Protein AF-A0A940TH17-F1 (afdb_monomer_lite)

Foldseek 3Di:
DWDKDFFWDFAFAWKAQLCVVVVVDPDDDDDDFFNGWIFGAHDDPSLVVLVPDPKTFTAGRAKFAWADDDQFWTWGQHPLRWIKIKGAQGGWAAPDDHGDIGHQPDTGTIDRSNSRSDPDRGIIIGTRDCVQWPDKAAPGTGDHGGDTGIMTTGHDDD

Secondary structure (DSSP, 8-state):
-PPEEEEE-SSSEEEEEHHHHHHH-------S---SEEEEE--THHHHHHTT-S-EEE--SSSEEEEEEETTEEEEEETTS-EEEEE-SS-EEESS-TT-EE-TTS--EEE-HHHHTSSS--EEEEETTGGGEEEEEE--EEE-TTSEEEEEEEPPP-

Sequence (158 aa):
MGYIHILRVPAAGEVVSLGVLNMGEHRLNSARRGTLGFAVRASGIWRTYYRLLPALEIFPPADGAVTAVGAGSFRLRAGDGLELEVTLPGDAEYFIQLGELARVGEPVCRIDPGAFAQDSAGVTVSFCNGARVTELHVFAGAARRGRAAAEYSVREPE

Structure (mmCIF, N/CA/C/O backbone):
data_AF-A0A940TH17-F1
#
_entry.id   AF-A0A940TH17-F1
#
loop_
_atom_site.group_PDB
_atom_site.id
_atom_site.type_symbol
_atom_site.label_atom_id
_atom_site.label_alt_id
_atom_site.label_comp_id
_atom_site.label_asym_id
_atom_site.label_entity_id
_atom_site.label_seq_id
_atom_site.pdbx_PDB_ins_code
_atom_site.Cartn_x
_atom_site.Cartn_y
_atom_site.Cartn_z
_atom_site.occupancy
_atom_site.B_iso_or_equiv
_atom_site.auth_seq_id
_atom_site.auth_comp_id
_atom_site.auth_asym_id
_atom_site.auth_atom_id
_atom_site.pdbx_PDB_model_num
ATOM 1 N N . MET A 1 1 ? 7.778 -3.524 -26.083 1.00 49.28 1 MET A N 1
ATOM 2 C CA . MET A 1 1 ? 8.053 -2.103 -25.730 1.00 49.28 1 MET A CA 1
ATOM 3 C C . MET A 1 1 ? 7.638 -2.006 -24.274 1.00 49.28 1 MET A C 1
ATOM 5 O O . MET A 1 1 ? 6.466 -2.219 -24.014 1.00 49.28 1 MET A O 1
ATOM 9 N N . GLY A 1 2 ? 8.570 -1.867 -23.326 1.00 61.50 2 GLY A N 1
ATOM 10 C CA . GLY A 1 2 ? 8.241 -2.046 -21.903 1.00 61.50 2 GLY A CA 1
ATOM 11 C C . GLY A 1 2 ? 7.163 -1.063 -21.442 1.00 61.50 2 GLY A C 1
ATOM 12 O O . GLY A 1 2 ? 7.316 0.142 -21.636 1.00 61.50 2 GLY A O 1
ATOM 13 N N . TYR A 1 3 ? 6.072 -1.569 -20.866 1.00 75.50 3 TYR A N 1
ATOM 14 C CA . TYR A 1 3 ? 5.045 -0.727 -20.259 1.00 75.50 3 TYR A CA 1
ATOM 15 C C . TYR A 1 3 ? 5.531 -0.256 -18.885 1.00 75.50 3 TYR A C 1
ATOM 17 O O . TYR A 1 3 ? 5.956 -1.066 -18.059 1.00 75.50 3 TYR A O 1
ATOM 25 N N . ILE A 1 4 ? 5.489 1.059 -18.663 1.00 87.00 4 ILE A N 1
ATOM 26 C CA . ILE A 1 4 ? 5.766 1.662 -17.356 1.00 87.00 4 ILE A CA 1
ATOM 27 C C . ILE A 1 4 ? 4.461 1.672 -16.565 1.00 87.00 4 ILE A C 1
ATOM 29 O O . ILE A 1 4 ? 3.452 2.223 -17.009 1.00 87.00 4 ILE A O 1
ATOM 33 N N . HIS A 1 5 ? 4.497 1.079 -15.379 1.00 92.94 5 HIS A N 1
ATOM 34 C CA . HIS A 1 5 ? 3.383 1.016 -14.448 1.00 92.94 5 HIS A CA 1
ATOM 35 C C . HIS A 1 5 ? 3.650 1.923 -13.248 1.00 92.94 5 HIS A C 1
ATOM 37 O O . HIS A 1 5 ? 4.788 2.074 -12.805 1.00 92.94 5 HIS A O 1
ATOM 43 N N . ILE A 1 6 ? 2.592 2.525 -12.702 1.00 95.56 6 ILE A N 1
ATOM 44 C CA . ILE A 1 6 ? 2.691 3.470 -11.586 1.00 95.56 6 ILE A CA 1
ATOM 45 C C . ILE A 1 6 ? 2.036 2.867 -10.348 1.00 95.56 6 ILE A C 1
ATOM 47 O O . ILE A 1 6 ? 0.871 2.476 -10.388 1.00 95.56 6 ILE A O 1
ATOM 51 N N . LEU A 1 7 ? 2.761 2.881 -9.231 1.00 96.62 7 LEU A N 1
ATOM 52 C CA . LEU A 1 7 ? 2.203 2.660 -7.902 1.00 96.62 7 LEU A CA 1
ATOM 53 C C . LEU A 1 7 ? 1.915 3.999 -7.232 1.00 96.62 7 LEU A C 1
ATOM 55 O O . LEU A 1 7 ? 2.705 4.945 -7.300 1.00 96.62 7 LEU A O 1
ATOM 59 N N . ARG A 1 8 ? 0.768 4.084 -6.571 1.00 97.25 8 ARG A N 1
ATOM 60 C CA . ARG A 1 8 ? 0.268 5.260 -5.876 1.00 97.25 8 ARG A CA 1
ATOM 61 C C . ARG A 1 8 ? 0.505 5.159 -4.379 1.00 97.25 8 ARG A C 1
ATOM 63 O O . ARG A 1 8 ? 0.531 4.080 -3.801 1.00 97.25 8 ARG A O 1
ATOM 70 N N . VAL A 1 9 ? 0.642 6.324 -3.761 1.00 96.19 9 VAL A N 1
ATOM 71 C CA . VAL A 1 9 ? 0.786 6.500 -2.317 1.00 96.19 9 VAL A CA 1
ATOM 72 C C . VAL A 1 9 ? -0.518 6.078 -1.607 1.00 96.19 9 VAL A C 1
ATOM 74 O O . VAL A 1 9 ? -1.528 6.769 -1.798 1.00 96.19 9 VAL A O 1
ATOM 77 N N . PRO A 1 10 ? -0.516 5.009 -0.777 1.00 95.31 10 PRO A N 1
ATOM 78 C CA . PRO A 1 10 ? -1.722 4.493 -0.107 1.00 95.31 10 PRO A CA 1
ATOM 79 C C . PRO A 1 10 ? -2.310 5.437 0.950 1.00 95.31 10 PRO A C 1
ATOM 81 O O . PRO A 1 10 ? -3.525 5.516 1.115 1.00 95.31 10 PRO A O 1
ATOM 84 N N . ALA A 1 11 ? -1.447 6.173 1.652 1.00 93.69 11 ALA A N 1
ATOM 85 C CA . ALA A 1 11 ? -1.787 7.148 2.687 1.00 93.69 11 ALA A CA 1
ATOM 86 C C . ALA A 1 11 ? -0.788 8.308 2.636 1.00 93.69 11 ALA A C 1
ATOM 88 O O . ALA A 1 11 ? 0.351 8.107 2.232 1.00 93.69 11 ALA A O 1
ATOM 89 N N . ALA A 1 12 ? -1.176 9.529 3.011 1.00 91.88 12 ALA A N 1
ATOM 90 C CA . ALA A 1 12 ? -0.238 10.653 2.955 1.00 91.88 12 ALA A CA 1
ATOM 91 C C . ALA A 1 12 ? 0.907 10.470 3.970 1.00 91.88 12 ALA A C 1
ATOM 93 O O . ALA A 1 12 ? 0.686 10.047 5.103 1.00 91.88 12 ALA A O 1
ATOM 94 N N . GLY A 1 13 ? 2.133 10.804 3.589 1.00 91.38 13 GLY A N 1
ATOM 95 C CA . GLY A 1 13 ? 3.289 10.604 4.456 1.00 91.38 13 GLY A CA 1
ATOM 96 C C . GLY A 1 13 ? 4.597 10.714 3.696 1.00 91.38 13 GLY A C 1
ATOM 97 O O . GLY A 1 13 ? 4.647 11.260 2.595 1.00 91.38 13 GLY A O 1
ATOM 98 N N . GLU A 1 14 ? 5.664 10.209 4.294 1.00 92.00 14 GLU A N 1
ATOM 99 C CA . GLU A 1 14 ? 6.978 10.145 3.665 1.00 92.00 14 GLU A CA 1
ATOM 100 C C . GLU A 1 14 ? 7.179 8.783 3.006 1.00 92.00 14 GLU A C 1
ATOM 102 O O . GLU A 1 14 ? 7.150 7.754 3.682 1.00 92.00 14 GLU A O 1
ATOM 107 N N . VAL A 1 15 ? 7.386 8.796 1.690 1.00 93.50 15 VAL A N 1
ATOM 108 C CA . VAL A 1 15 ? 7.705 7.621 0.881 1.00 93.50 15 VAL A CA 1
ATOM 109 C C . VAL A 1 15 ? 9.193 7.317 1.005 1.00 93.50 15 VAL A C 1
ATOM 111 O O . VAL A 1 15 ? 10.035 8.196 0.814 1.00 93.50 15 VAL A O 1
ATOM 114 N N . VAL A 1 16 ? 9.519 6.061 1.285 1.00 91.00 16 VAL A N 1
ATOM 115 C CA . VAL A 1 16 ? 10.893 5.560 1.393 1.00 91.00 16 VAL A CA 1
ATOM 116 C C . VAL A 1 16 ? 11.020 4.216 0.680 1.00 91.00 16 VAL A C 1
ATOM 118 O O . VAL A 1 16 ? 10.084 3.422 0.664 1.00 91.00 16 VAL A O 1
ATOM 121 N N . SER A 1 17 ? 12.176 3.934 0.083 1.00 88.31 17 SER A N 1
ATOM 122 C CA . SER A 1 17 ? 12.433 2.621 -0.525 1.00 88.31 17 SER A CA 1
ATOM 123 C C . SER A 1 17 ? 12.620 1.549 0.554 1.00 88.31 17 SER A C 1
ATOM 125 O O . SER A 1 17 ? 13.326 1.783 1.540 1.00 88.31 17 SER A O 1
ATOM 127 N N . LEU A 1 18 ? 12.055 0.351 0.351 1.00 84.69 18 LEU A N 1
ATOM 128 C CA . LEU A 1 18 ? 12.249 -0.776 1.279 1.00 84.69 18 LEU A CA 1
ATOM 129 C C . LEU A 1 18 ? 13.726 -1.184 1.387 1.00 84.69 18 LEU A C 1
ATOM 131 O O . LEU A 1 18 ? 14.176 -1.599 2.453 1.00 84.69 18 LEU A O 1
ATOM 135 N N . GLY A 1 19 ? 14.512 -1.001 0.320 1.00 71.69 19 GLY A N 1
ATOM 136 C CA . GLY A 1 19 ? 15.956 -1.247 0.350 1.00 71.69 19 GLY A CA 1
ATOM 137 C C . GLY A 1 19 ? 16.707 -0.331 1.323 1.00 71.69 19 GLY A C 1
ATOM 138 O O . GLY A 1 19 ? 17.676 -0.759 1.941 1.00 71.69 19 GLY A O 1
ATOM 139 N N . VAL A 1 20 ? 16.234 0.907 1.504 1.00 63.06 20 VAL A N 1
ATOM 140 C CA . VAL A 1 20 ? 16.832 1.880 2.433 1.00 63.06 20 VAL A CA 1
ATOM 141 C C . VAL A 1 20 ? 16.414 1.590 3.875 1.00 63.06 20 VAL A C 1
ATOM 143 O O . VAL A 1 20 ? 17.250 1.671 4.772 1.00 63.06 20 VAL A O 1
ATOM 146 N N . LEU A 1 21 ? 15.158 1.189 4.103 1.00 59.06 21 LEU A N 1
ATOM 147 C CA . LEU A 1 21 ? 14.676 0.792 5.433 1.00 59.06 21 LEU A CA 1
ATOM 148 C C . LEU A 1 21 ? 15.453 -0.406 5.998 1.00 59.06 21 LEU A C 1
ATOM 150 O O . LEU A 1 21 ? 15.919 -0.357 7.134 1.00 59.06 21 LEU A O 1
ATOM 154 N N . ASN A 1 22 ? 15.695 -1.427 5.174 1.00 55.34 22 ASN A N 1
ATOM 155 C CA . ASN A 1 22 ? 16.430 -2.629 5.580 1.00 55.34 22 ASN A CA 1
ATOM 156 C C . ASN A 1 22 ? 17.914 -2.374 5.921 1.00 55.34 22 ASN A C 1
ATOM 158 O O . ASN A 1 22 ? 18.528 -3.195 6.595 1.00 55.34 22 ASN A O 1
ATOM 162 N N . MET A 1 23 ? 18.507 -1.259 5.470 1.00 51.56 23 MET A N 1
ATOM 163 C CA . MET A 1 23 ? 19.882 -0.883 5.838 1.00 51.56 23 MET A CA 1
ATOM 164 C C . MET A 1 23 ? 19.966 -0.081 7.146 1.00 51.56 23 MET A C 1
ATOM 166 O O . MET A 1 23 ? 21.044 -0.002 7.733 1.00 51.56 23 MET A O 1
ATOM 170 N N . GLY A 1 24 ? 18.854 0.494 7.620 1.00 46.53 24 GLY A N 1
ATOM 171 C CA . GLY A 1 24 ? 18.778 1.192 8.909 1.00 46.53 24 GLY A CA 1
ATOM 172 C C . GLY A 1 24 ? 18.466 0.271 10.095 1.00 46.53 24 GLY A C 1
ATOM 173 O O . GLY A 1 24 ? 18.895 0.548 11.214 1.00 46.53 24 GLY A O 1
ATOM 174 N N . GLU A 1 25 ? 17.768 -0.843 9.859 1.00 45.31 25 GLU A N 1
ATOM 175 C CA . GLU A 1 25 ? 17.359 -1.801 10.893 1.00 45.31 25 GLU A CA 1
ATOM 176 C C . GLU A 1 25 ? 18.252 -3.048 10.901 1.00 45.31 25 GLU A C 1
ATOM 178 O O . GLU A 1 25 ? 17.933 -4.107 10.365 1.00 45.31 25 GLU A O 1
ATOM 183 N N . HIS A 1 26 ? 19.397 -2.958 11.575 1.00 40.69 26 HIS A N 1
ATOM 184 C CA . HIS A 1 26 ? 20.184 -4.140 11.912 1.00 40.69 26 HIS A CA 1
ATOM 185 C C . HIS A 1 26 ? 19.512 -4.882 13.085 1.00 40.69 26 HIS A C 1
ATOM 187 O O . HIS A 1 26 ? 19.991 -4.768 14.211 1.00 40.69 26 HIS A O 1
ATOM 193 N N . ARG A 1 27 ? 18.405 -5.619 12.858 1.00 39.75 27 ARG A N 1
ATOM 194 C CA . ARG A 1 27 ? 17.959 -6.776 13.681 1.00 39.75 27 ARG A CA 1
ATOM 195 C C . ARG A 1 27 ? 16.619 -7.392 13.237 1.00 39.75 27 ARG A C 1
ATOM 197 O O . ARG A 1 27 ? 15.644 -6.690 13.041 1.00 39.75 27 ARG A O 1
ATOM 204 N N . LEU A 1 28 ? 16.605 -8.731 13.310 1.00 30.17 28 LEU A N 1
ATOM 205 C CA . LEU A 1 28 ? 15.468 -9.655 13.482 1.00 30.17 28 LEU A CA 1
ATOM 206 C C . LEU A 1 28 ? 14.775 -10.198 12.218 1.00 30.17 28 LEU A C 1
ATOM 208 O O . LEU A 1 28 ? 13.752 -9.717 11.759 1.00 30.17 28 LEU A O 1
ATOM 212 N N . ASN A 1 29 ? 15.324 -11.329 11.757 1.00 31.03 29 ASN A N 1
ATOM 213 C CA . ASN A 1 29 ? 14.606 -12.555 11.394 1.00 31.03 29 ASN A CA 1
ATOM 214 C C . ASN A 1 29 ? 13.189 -12.404 10.814 1.00 31.03 29 ASN A C 1
ATOM 216 O O . ASN A 1 29 ? 12.195 -12.607 11.504 1.00 31.03 29 ASN A O 1
ATOM 220 N N . SER A 1 30 ? 13.104 -12.265 9.497 1.00 30.28 30 SER A N 1
ATOM 221 C CA . SER A 1 30 ? 12.221 -13.107 8.683 1.00 30.28 30 SER A CA 1
ATOM 222 C C . SER A 1 30 ? 12.665 -13.060 7.220 1.00 30.28 30 SER A C 1
ATOM 224 O O . SER A 1 30 ? 13.287 -12.115 6.748 1.00 30.28 30 SER A O 1
ATOM 226 N N . ALA A 1 31 ? 12.485 -14.188 6.547 1.00 31.09 31 ALA A N 1
ATOM 227 C CA . ALA A 1 31 ? 13.116 -14.554 5.293 1.00 31.09 31 ALA A CA 1
ATOM 228 C C . ALA A 1 31 ? 12.871 -13.574 4.131 1.00 31.09 31 ALA A C 1
ATOM 230 O O . ALA A 1 31 ? 11.752 -13.126 3.928 1.00 31.09 31 ALA A O 1
ATOM 231 N N . ARG A 1 32 ? 13.924 -13.371 3.321 1.00 39.25 32 ARG A N 1
ATOM 232 C CA . ARG A 1 32 ? 13.986 -12.970 1.894 1.00 39.25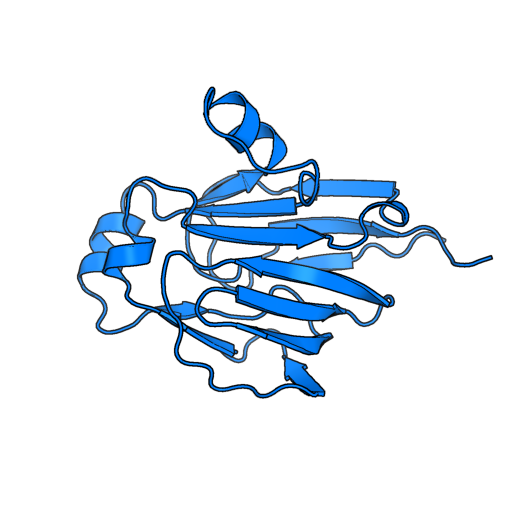 32 ARG A CA 1
ATOM 233 C C . ARG A 1 32 ? 12.666 -13.058 1.084 1.00 39.25 32 ARG A C 1
ATOM 235 O O . ARG A 1 32 ? 12.563 -13.837 0.137 1.00 39.25 32 ARG A O 1
ATOM 242 N N . ARG A 1 33 ? 11.682 -12.221 1.397 1.00 40.03 33 ARG A N 1
ATOM 243 C CA . ARG A 1 33 ? 10.505 -11.892 0.582 1.00 40.03 33 ARG A CA 1
ATOM 244 C C . ARG A 1 33 ? 10.230 -10.399 0.791 1.00 40.03 33 ARG A C 1
ATOM 246 O O . ARG A 1 33 ? 10.248 -9.946 1.926 1.00 40.03 33 ARG A O 1
ATOM 253 N N . GLY A 1 34 ? 10.047 -9.637 -0.290 1.00 51.62 34 GLY A N 1
ATOM 254 C CA . GLY A 1 34 ? 9.607 -8.235 -0.210 1.00 51.62 34 GLY A CA 1
ATOM 255 C C . GLY A 1 34 ? 10.689 -7.142 -0.146 1.00 51.62 34 GLY A C 1
ATOM 256 O O . GLY A 1 34 ? 10.435 -6.080 0.406 1.00 51.62 34 GLY A O 1
ATOM 257 N N . THR A 1 35 ? 11.887 -7.330 -0.717 1.00 64.00 35 THR A N 1
ATOM 258 C CA . THR A 1 35 ? 12.892 -6.238 -0.790 1.00 64.00 35 THR A CA 1
ATOM 259 C C . THR A 1 35 ? 12.592 -5.194 -1.870 1.00 64.00 35 THR A C 1
ATOM 261 O O . THR A 1 35 ? 13.152 -4.099 -1.837 1.00 64.00 35 THR A O 1
ATOM 264 N N . LEU A 1 36 ? 11.736 -5.533 -2.838 1.00 86.44 36 LEU A N 1
ATOM 265 C CA . LEU A 1 36 ? 11.372 -4.669 -3.952 1.00 86.44 36 LEU A CA 1
ATOM 266 C C . LEU A 1 36 ? 10.026 -4.003 -3.659 1.00 86.44 36 LEU A C 1
ATOM 268 O O . LEU A 1 36 ? 8.991 -4.670 -3.627 1.00 86.44 36 LEU A O 1
ATOM 272 N N . GLY A 1 37 ? 10.055 -2.694 -3.426 1.00 92.06 37 GLY A N 1
ATOM 273 C CA . GLY A 1 37 ? 8.875 -1.911 -3.087 1.00 92.06 37 GLY A CA 1
ATOM 274 C C . GLY A 1 37 ? 9.221 -0.630 -2.336 1.00 92.06 37 GLY A C 1
ATOM 275 O O . GLY A 1 37 ? 10.374 -0.187 -2.312 1.00 92.06 37 GLY A O 1
ATOM 276 N N . PHE A 1 38 ? 8.218 -0.046 -1.694 1.00 93.75 38 PHE A N 1
ATOM 277 C CA . PHE A 1 38 ? 8.359 1.160 -0.885 1.00 93.75 38 PHE A CA 1
ATOM 278 C C . PHE A 1 38 ? 7.559 1.044 0.415 1.00 93.75 38 PHE A C 1
ATOM 280 O O . PHE A 1 38 ? 6.713 0.168 0.574 1.00 93.75 38 PHE A O 1
ATOM 287 N N . ALA A 1 39 ? 7.822 1.945 1.348 1.00 93.25 39 ALA A N 1
ATOM 288 C CA . ALA A 1 39 ? 6.991 2.163 2.515 1.00 93.25 39 ALA A CA 1
ATOM 289 C C . ALA A 1 39 ? 6.571 3.624 2.599 1.00 93.25 39 ALA A C 1
ATOM 291 O O . ALA A 1 39 ? 7.221 4.509 2.040 1.00 93.25 39 ALA A O 1
ATOM 292 N N . VAL A 1 40 ? 5.498 3.865 3.335 1.00 92.62 40 VAL A N 1
ATOM 293 C CA . VAL A 1 40 ? 5.029 5.188 3.709 1.00 92.62 40 VAL A CA 1
ATOM 294 C C . VAL A 1 40 ? 4.972 5.267 5.221 1.00 92.62 40 VAL A C 1
ATOM 296 O O . VAL A 1 40 ? 4.304 4.459 5.863 1.00 92.62 40 VAL A O 1
ATOM 299 N N . ARG A 1 41 ? 5.655 6.255 5.793 1.00 89.62 41 ARG A N 1
ATOM 300 C CA . ARG A 1 41 ? 5.665 6.500 7.240 1.00 89.62 41 ARG A CA 1
ATOM 301 C C . ARG A 1 41 ? 5.103 7.873 7.584 1.00 89.62 41 ARG A C 1
ATOM 303 O O . ARG A 1 41 ? 5.250 8.832 6.821 1.00 89.62 41 ARG A O 1
ATOM 310 N N . ALA A 1 42 ? 4.504 7.984 8.764 1.00 86.38 42 ALA A N 1
ATOM 311 C CA . ALA A 1 42 ? 4.139 9.267 9.347 1.00 86.38 42 ALA A CA 1
ATOM 312 C C . ALA A 1 42 ? 5.373 9.934 9.980 1.00 86.38 42 ALA A C 1
ATOM 314 O O . ALA A 1 42 ? 5.717 9.683 11.139 1.00 86.38 42 ALA A O 1
ATOM 315 N N . SER A 1 43 ? 6.036 10.815 9.231 1.00 77.88 43 SER A N 1
ATOM 316 C CA . SER A 1 43 ? 7.135 11.640 9.744 1.00 77.88 43 SER A CA 1
ATOM 317 C C . SER A 1 43 ? 6.757 13.119 9.850 1.00 77.88 43 SER A C 1
ATOM 319 O O . SER A 1 43 ? 5.833 13.610 9.195 1.00 77.88 43 SER A O 1
ATOM 321 N N . GLY A 1 44 ? 7.462 13.839 10.728 1.00 78.12 44 GLY A N 1
ATOM 322 C CA . GLY A 1 44 ? 7.276 15.275 10.930 1.00 78.12 44 GLY A CA 1
ATOM 323 C C . GLY A 1 44 ? 5.824 15.658 11.239 1.00 78.12 44 GLY A C 1
ATOM 324 O O . GLY A 1 44 ? 5.184 15.071 12.112 1.00 78.12 44 GLY A O 1
ATOM 325 N N . ILE A 1 45 ? 5.298 16.638 10.496 1.00 76.50 45 ILE A N 1
ATOM 326 C CA . ILE A 1 45 ? 3.949 17.191 10.699 1.00 76.50 45 ILE A CA 1
ATOM 327 C C . ILE A 1 45 ? 2.831 16.150 10.536 1.00 76.50 45 ILE A C 1
ATOM 329 O O . ILE A 1 45 ? 1.789 16.258 11.183 1.00 76.50 45 ILE A O 1
ATOM 333 N N . TRP A 1 46 ? 3.061 15.107 9.732 1.00 77.12 46 TRP A N 1
ATOM 334 C CA . TRP A 1 46 ? 2.085 14.041 9.520 1.00 77.12 46 TRP A CA 1
ATOM 335 C C . TRP A 1 46 ? 1.809 13.261 10.803 1.00 77.12 46 TRP A C 1
ATOM 337 O O . TRP A 1 46 ? 0.670 12.884 11.051 1.00 77.12 46 TRP A O 1
ATOM 347 N N . ARG A 1 47 ? 2.811 13.086 11.671 1.00 80.38 47 ARG A N 1
ATOM 348 C CA . ARG A 1 47 ? 2.643 12.381 12.949 1.00 80.38 47 ARG A CA 1
ATOM 349 C C . ARG A 1 47 ? 1.637 13.084 13.856 1.00 80.38 47 ARG A C 1
ATOM 351 O O . ARG A 1 47 ? 0.766 12.440 14.433 1.00 80.38 47 ARG A O 1
ATOM 358 N N . THR A 1 48 ? 1.743 14.406 13.965 1.00 78.94 48 THR A N 1
ATOM 359 C CA . THR A 1 48 ? 0.808 15.211 14.759 1.00 78.94 48 THR A CA 1
ATOM 360 C C . THR A 1 48 ? -0.585 15.188 14.146 1.00 78.94 48 THR A C 1
ATOM 362 O O . THR A 1 48 ? -1.559 15.038 14.873 1.00 78.94 48 THR A O 1
ATOM 365 N N . TYR A 1 49 ? -0.679 15.277 12.817 1.00 82.00 49 TYR A N 1
ATOM 366 C CA . TYR A 1 49 ? -1.952 15.205 12.105 1.00 82.00 49 TYR A CA 1
ATOM 367 C C . TYR A 1 49 ? -2.680 13.876 12.349 1.00 82.00 49 TYR A C 1
ATOM 369 O O . TYR A 1 49 ? -3.847 13.883 12.733 1.00 82.00 49 TYR A O 1
ATOM 377 N N . TYR A 1 50 ? -1.991 12.741 12.199 1.00 85.25 50 TYR A N 1
ATOM 378 C CA . TYR A 1 50 ? -2.618 11.426 12.346 1.00 85.25 50 TYR A CA 1
ATOM 379 C C . TYR A 1 50 ? -3.090 11.143 13.770 1.00 85.25 50 TYR A C 1
ATOM 381 O O . TYR A 1 50 ? -4.153 10.562 13.936 1.00 85.25 50 TYR A O 1
ATOM 389 N N . ARG A 1 51 ? -2.405 11.647 14.803 1.00 80.56 51 ARG A N 1
ATOM 390 C CA . ARG A 1 51 ? -2.871 11.522 16.200 1.00 80.56 51 ARG A CA 1
ATOM 391 C C . ARG A 1 51 ? -4.210 12.210 16.487 1.00 80.56 51 ARG A C 1
ATOM 393 O O . ARG A 1 51 ? -4.801 11.946 17.527 1.00 80.56 51 ARG A O 1
ATOM 400 N N . LEU A 1 52 ? -4.651 13.113 15.615 1.00 84.62 52 LEU A N 1
ATOM 401 C CA . LEU A 1 52 ? -5.900 13.861 15.767 1.00 84.62 52 LEU A CA 1
ATOM 402 C C . LEU A 1 52 ? -7.038 13.294 14.910 1.00 84.62 52 LEU A C 1
ATOM 404 O O . LEU A 1 52 ? -8.168 13.767 15.019 1.00 84.62 52 LEU A O 1
ATOM 408 N N . LEU A 1 53 ? -6.755 12.318 14.043 1.00 85.62 53 LEU A N 1
ATOM 409 C CA . LEU A 1 53 ? -7.772 11.700 13.205 1.00 85.62 53 LEU A CA 1
ATOM 410 C C . LEU A 1 53 ? -8.505 10.583 13.959 1.00 85.62 53 LEU A C 1
ATOM 412 O O . LEU A 1 53 ? -7.881 9.856 14.728 1.00 85.62 53 LEU A O 1
ATOM 416 N N . PRO A 1 54 ? -9.816 10.404 13.717 1.00 84.56 54 PRO A N 1
ATOM 417 C CA . PRO A 1 54 ? -10.576 9.306 14.309 1.00 84.56 54 PRO A CA 1
ATOM 418 C C . PRO A 1 54 ? -10.267 7.950 13.656 1.00 84.56 54 PRO A C 1
ATOM 420 O O . PRO A 1 54 ? -10.402 6.918 14.301 1.00 84.56 54 PRO A O 1
ATOM 423 N N . ALA A 1 55 ? -9.878 7.945 12.378 1.00 88.81 55 ALA A N 1
ATOM 424 C CA . ALA A 1 55 ? -9.489 6.756 11.625 1.00 88.81 55 ALA A CA 1
ATOM 425 C C . ALA A 1 55 ? -8.603 7.156 10.436 1.00 88.81 55 ALA A C 1
ATOM 427 O O . ALA A 1 55 ? -8.695 8.286 9.945 1.00 88.81 55 ALA A O 1
ATOM 428 N N . LEU A 1 56 ? -7.761 6.234 9.966 1.00 92.50 56 LEU A N 1
ATOM 429 C CA . LEU A 1 56 ? -6.929 6.424 8.781 1.00 92.50 56 LEU A CA 1
ATOM 430 C C . LEU A 1 56 ? -7.354 5.441 7.697 1.00 92.50 56 LEU A C 1
ATOM 432 O O . LEU A 1 56 ? -7.155 4.238 7.828 1.00 92.50 56 LEU A O 1
ATOM 436 N N . GLU A 1 57 ? -7.914 5.965 6.615 1.00 95.44 57 GLU A N 1
ATOM 437 C CA . GLU A 1 57 ? -8.248 5.179 5.432 1.00 95.44 57 GLU A CA 1
ATOM 438 C C . GLU A 1 57 ? -7.010 4.914 4.571 1.00 95.44 57 GLU A C 1
ATOM 440 O O . GLU A 1 57 ? -6.239 5.829 4.258 1.00 95.44 57 GLU A O 1
ATOM 445 N N . ILE A 1 58 ? -6.867 3.665 4.139 1.00 96.25 58 ILE A N 1
ATOM 446 C CA . ILE A 1 58 ? -5.809 3.202 3.248 1.00 96.25 58 ILE A CA 1
ATOM 447 C C . ILE A 1 58 ? -6.401 2.912 1.877 1.00 96.25 58 ILE A C 1
ATOM 449 O O . ILE A 1 58 ? -7.477 2.330 1.749 1.00 96.25 58 ILE A O 1
ATOM 453 N N . PHE A 1 59 ? -5.673 3.324 0.846 1.00 97.00 59 PHE A N 1
ATOM 454 C CA . PHE A 1 59 ? -6.085 3.232 -0.547 1.00 97.00 59 PHE A CA 1
ATOM 455 C C . PHE A 1 59 ? -5.190 2.242 -1.288 1.00 97.00 59 PHE A C 1
ATOM 457 O O . PHE A 1 59 ? -4.022 2.077 -0.924 1.00 97.00 59 PHE A O 1
ATOM 464 N N . PRO A 1 60 ? -5.698 1.582 -2.335 1.00 96.88 60 PRO A N 1
ATOM 465 C CA . PRO A 1 60 ? -4.899 0.629 -3.073 1.00 96.88 60 PRO A CA 1
ATOM 466 C C . PRO A 1 60 ? -3.791 1.368 -3.842 1.00 96.88 60 PRO A C 1
ATOM 468 O O . PRO A 1 60 ? -4.029 2.445 -4.402 1.00 96.88 60 PRO A O 1
ATOM 471 N N . PRO A 1 61 ? -2.566 0.813 -3.893 1.00 96.88 61 PRO A N 1
ATOM 472 C CA . PRO A 1 61 ? -1.464 1.418 -4.633 1.00 96.88 61 PRO A CA 1
ATOM 473 C C . PRO A 1 61 ? -1.652 1.319 -6.153 1.00 96.88 61 PRO A C 1
ATOM 475 O O . PRO A 1 61 ? -1.024 2.070 -6.891 1.00 96.88 61 PRO A O 1
ATOM 478 N N . ALA A 1 62 ? -2.498 0.421 -6.645 1.00 96.38 62 ALA A N 1
ATOM 479 C CA . ALA A 1 62 ? -2.830 0.284 -8.057 1.00 96.38 62 ALA A CA 1
ATOM 480 C C . ALA A 1 62 ? -4.234 -0.307 -8.202 1.00 96.38 62 ALA A C 1
ATOM 482 O O . ALA A 1 62 ? -4.740 -0.924 -7.263 1.00 96.38 62 ALA A O 1
ATOM 483 N N . ASP A 1 63 ? -4.834 -0.149 -9.380 1.00 96.38 63 ASP A N 1
ATOM 484 C CA . ASP A 1 63 ? -6.058 -0.868 -9.721 1.00 96.38 63 ASP A CA 1
ATOM 485 C C . ASP A 1 63 ? -5.760 -2.369 -9.801 1.00 96.38 63 ASP A C 1
ATOM 487 O O . ASP A 1 63 ? -4.775 -2.787 -10.422 1.00 96.38 63 ASP A O 1
ATOM 491 N N . GLY A 1 64 ? -6.604 -3.193 -9.184 1.00 96.19 64 GLY A N 1
ATOM 492 C CA . GLY A 1 64 ? -6.378 -4.632 -9.169 1.00 96.19 64 GLY A CA 1
ATOM 493 C C . GLY A 1 64 ? -7.456 -5.429 -8.453 1.00 96.19 64 GLY A C 1
ATOM 494 O O . GLY A 1 64 ? -8.297 -4.883 -7.745 1.00 96.19 64 GLY A O 1
ATOM 495 N N . ALA A 1 65 ? -7.422 -6.745 -8.635 1.00 97.44 65 ALA A N 1
ATOM 496 C CA . ALA A 1 65 ? -8.298 -7.665 -7.917 1.00 97.44 65 ALA A CA 1
ATOM 497 C C . ALA A 1 65 ? -7.676 -8.046 -6.571 1.00 97.44 65 ALA A C 1
ATOM 499 O O . ALA A 1 65 ? -6.499 -8.411 -6.520 1.00 97.44 65 ALA A O 1
ATOM 500 N N . VAL A 1 66 ? -8.453 -8.000 -5.491 1.00 97.38 66 VAL A N 1
ATOM 501 C CA . VAL A 1 66 ? -8.003 -8.429 -4.163 1.00 97.38 66 VAL A CA 1
ATOM 502 C C . VAL A 1 66 ? -7.848 -9.948 -4.146 1.00 97.38 66 VAL A C 1
ATOM 504 O O . VAL A 1 66 ? -8.807 -10.677 -4.395 1.00 97.38 66 VAL A O 1
ATOM 507 N N . THR A 1 67 ? -6.643 -10.436 -3.847 1.00 96.94 67 THR A N 1
ATOM 508 C CA . THR A 1 67 ? -6.309 -11.873 -3.848 1.00 96.94 67 THR A CA 1
ATOM 509 C C . THR A 1 67 ? -6.110 -12.461 -2.456 1.00 96.94 67 THR A C 1
ATOM 511 O O . THR A 1 67 ? -6.142 -13.681 -2.305 1.00 96.94 67 THR A O 1
ATOM 514 N N . ALA A 1 68 ? -5.934 -11.625 -1.432 1.00 96.31 68 ALA A N 1
ATOM 515 C CA . ALA A 1 68 ? -5.916 -12.045 -0.034 1.00 96.31 68 ALA A CA 1
ATOM 516 C C . ALA A 1 68 ? -6.242 -10.869 0.891 1.00 96.31 68 ALA A C 1
ATOM 518 O O . ALA A 1 68 ? -5.875 -9.731 0.600 1.00 96.31 68 ALA A O 1
ATOM 519 N N . VAL A 1 69 ? -6.871 -11.164 2.027 1.00 96.06 69 VAL A N 1
ATOM 520 C CA . VAL A 1 69 ? -7.125 -10.214 3.116 1.00 96.06 69 VAL A CA 1
ATOM 521 C C . VAL A 1 69 ? -6.756 -10.898 4.431 1.00 96.06 69 VAL A C 1
ATOM 523 O O . VAL A 1 69 ? -7.164 -12.032 4.678 1.00 96.06 69 VAL A O 1
ATOM 526 N N . GLY A 1 70 ? -5.965 -10.227 5.260 1.00 92.50 70 GLY A N 1
ATOM 527 C CA . GLY A 1 70 ? -5.568 -10.658 6.597 1.00 92.50 70 GLY A CA 1
ATOM 528 C C . GLY A 1 70 ? -5.617 -9.489 7.578 1.00 92.50 70 GLY A C 1
ATOM 529 O O . GLY A 1 70 ? -5.763 -8.342 7.169 1.00 92.50 70 GLY A O 1
ATOM 530 N N . ALA A 1 71 ? -5.472 -9.766 8.877 1.00 90.06 71 ALA A N 1
ATOM 531 C CA . ALA A 1 71 ? -5.710 -8.777 9.936 1.00 90.06 71 ALA A CA 1
ATOM 532 C C . ALA A 1 71 ? -4.969 -7.441 9.719 1.00 90.06 71 ALA A C 1
ATOM 534 O O . ALA A 1 71 ? -5.602 -6.396 9.775 1.00 90.06 71 ALA A O 1
ATOM 535 N N . GLY A 1 72 ? -3.685 -7.474 9.345 1.00 92.62 72 GLY A N 1
ATOM 536 C CA . GLY A 1 72 ? -2.875 -6.280 9.049 1.00 92.62 72 GLY A CA 1
ATOM 537 C C . GLY A 1 72 ? -2.244 -6.271 7.655 1.00 92.62 72 GLY A C 1
ATOM 538 O O . GLY A 1 72 ? -1.182 -5.686 7.462 1.00 92.62 72 GLY A O 1
ATOM 539 N N . SER A 1 73 ? -2.817 -6.984 6.683 1.00 94.62 73 SER A N 1
ATOM 540 C CA . SER A 1 73 ? -2.311 -6.959 5.304 1.00 94.62 73 SER A CA 1
ATOM 541 C C . SER A 1 73 ? -3.362 -7.365 4.282 1.00 94.62 73 SER A C 1
ATOM 543 O O . SER A 1 73 ? -4.263 -8.147 4.574 1.00 94.62 73 SER A O 1
ATOM 545 N N . PHE A 1 74 ? -3.202 -6.901 3.050 1.00 96.19 74 PHE A N 1
ATOM 546 C CA . PHE A 1 74 ? -3.979 -7.384 1.916 1.00 96.19 74 PHE A CA 1
ATOM 547 C C . PHE A 1 74 ? -3.098 -7.516 0.681 1.00 96.19 74 PHE A C 1
ATOM 549 O O . PHE A 1 74 ? -2.050 -6.877 0.564 1.00 96.19 74 PHE A O 1
ATOM 556 N N . ARG A 1 75 ? -3.528 -8.362 -0.253 1.00 96.75 75 ARG A N 1
ATOM 557 C CA . ARG A 1 75 ? -2.862 -8.548 -1.540 1.00 96.75 75 ARG A CA 1
ATOM 558 C C . ARG A 1 75 ? -3.775 -8.167 -2.677 1.00 96.75 75 ARG A C 1
ATOM 560 O O . ARG A 1 75 ? -4.976 -8.434 -2.641 1.00 96.75 75 ARG A O 1
ATOM 567 N N . LEU A 1 76 ? -3.176 -7.577 -3.697 1.00 96.12 76 LEU A N 1
ATOM 568 C CA . LEU A 1 76 ? -3.846 -7.190 -4.925 1.00 96.12 76 LEU A CA 1
ATOM 569 C C . LEU A 1 76 ? -3.038 -7.646 -6.131 1.00 96.12 76 LEU A C 1
ATOM 571 O O . LEU A 1 76 ? -1.823 -7.462 -6.200 1.00 96.12 76 LEU A O 1
ATOM 575 N N . ARG A 1 77 ? -3.739 -8.225 -7.100 1.00 96.25 77 ARG A N 1
ATOM 576 C CA . ARG A 1 77 ? -3.204 -8.518 -8.421 1.00 96.25 77 ARG A CA 1
ATOM 577 C C . ARG A 1 77 ? -3.517 -7.354 -9.344 1.00 96.25 77 ARG A C 1
ATOM 579 O O . ARG A 1 77 ? -4.683 -7.134 -9.676 1.00 96.25 77 ARG A O 1
ATOM 586 N N . ALA A 1 78 ? -2.482 -6.626 -9.741 1.00 93.50 78 ALA A N 1
ATOM 587 C CA . ALA A 1 78 ? -2.597 -5.529 -10.687 1.00 93.50 78 ALA A CA 1
ATOM 588 C C . ALA A 1 78 ? -2.893 -6.049 -12.107 1.00 93.50 78 ALA A C 1
ATOM 590 O O . ALA A 1 78 ? -2.750 -7.240 -12.404 1.00 93.50 78 ALA A O 1
ATOM 591 N N . GLY A 1 79 ? -3.331 -5.152 -12.995 1.00 89.31 79 GLY A N 1
ATOM 592 C CA . GLY A 1 79 ? -3.718 -5.495 -14.373 1.00 89.31 79 GLY A CA 1
ATOM 593 C C . GLY A 1 79 ? -2.595 -6.086 -15.241 1.00 89.31 79 GLY A C 1
ATOM 594 O O . GLY A 1 79 ? -2.872 -6.728 -16.248 1.00 89.31 79 GLY A O 1
ATOM 595 N N . ASP A 1 80 ? -1.337 -5.923 -14.837 1.00 89.38 80 ASP A N 1
ATOM 596 C CA . ASP A 1 80 ? -0.139 -6.517 -15.452 1.00 89.38 80 ASP A CA 1
ATOM 597 C C . ASP A 1 80 ? 0.162 -7.956 -14.961 1.00 89.38 80 ASP A C 1
ATOM 599 O O . ASP A 1 80 ? 1.141 -8.610 -15.358 1.00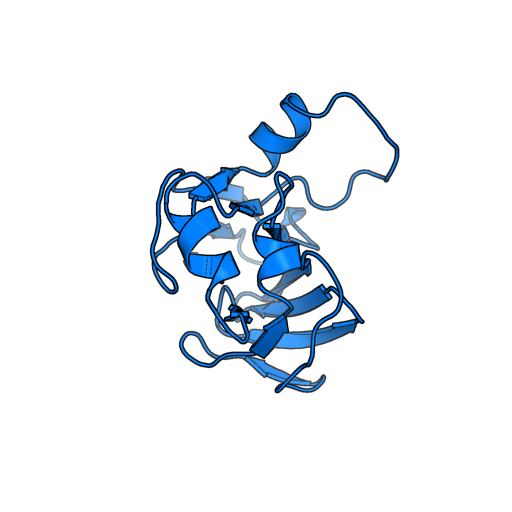 89.38 80 ASP A O 1
ATOM 603 N N . GLY A 1 81 ? -0.693 -8.462 -14.069 1.00 89.81 81 GLY A N 1
ATOM 604 C CA . GLY A 1 81 ? -0.599 -9.779 -13.462 1.00 89.81 81 GLY A CA 1
ATOM 605 C C . GLY A 1 81 ? 0.441 -9.887 -12.348 1.00 89.81 81 GLY A C 1
ATOM 606 O O . GLY A 1 81 ? 0.687 -11.006 -11.889 1.00 89.81 81 GLY A O 1
ATOM 607 N N . LEU A 1 82 ? 1.069 -8.789 -11.914 1.00 92.00 82 LEU A N 1
ATOM 608 C CA . LEU A 1 82 ? 1.903 -8.796 -10.716 1.00 92.00 82 LEU A CA 1
ATOM 609 C C . LEU A 1 82 ? 1.045 -8.723 -9.460 1.00 92.00 82 LEU A C 1
ATOM 611 O O . LEU A 1 82 ? -0.010 -8.094 -9.425 1.00 92.00 82 LEU A O 1
ATOM 615 N N . GLU A 1 83 ? 1.516 -9.394 -8.414 1.00 94.94 83 GLU A N 1
ATOM 616 C CA . GLU A 1 83 ? 0.868 -9.384 -7.111 1.00 94.94 83 GLU A CA 1
ATOM 617 C C . GLU A 1 83 ? 1.662 -8.505 -6.148 1.00 94.94 83 GLU A C 1
ATOM 619 O O . GLU A 1 83 ? 2.880 -8.661 -5.999 1.00 94.94 83 GLU A O 1
ATOM 624 N N . LEU A 1 84 ? 0.949 -7.576 -5.521 1.00 95.69 84 LEU A N 1
ATOM 625 C CA . LEU A 1 84 ? 1.450 -6.641 -4.530 1.00 95.69 84 LEU A CA 1
ATOM 626 C C . LEU A 1 84 ? 0.893 -7.034 -3.163 1.00 95.69 84 LEU A C 1
ATOM 628 O O . LEU A 1 84 ? -0.305 -7.281 -3.029 1.00 95.69 84 LEU A O 1
ATOM 632 N N . GLU A 1 85 ? 1.755 -7.057 -2.155 1.00 95.94 85 GLU A N 1
ATOM 633 C CA . GLU A 1 85 ? 1.383 -7.168 -0.749 1.00 95.94 85 GLU A CA 1
ATOM 634 C C . GLU A 1 85 ? 1.482 -5.794 -0.099 1.00 95.94 85 GLU A C 1
ATOM 636 O O . GLU A 1 85 ? 2.517 -5.123 -0.185 1.00 95.94 85 GLU A O 1
ATOM 641 N N . VAL A 1 86 ? 0.384 -5.385 0.531 1.00 95.81 86 VAL A N 1
ATOM 642 C CA . VAL A 1 86 ? 0.300 -4.172 1.333 1.00 95.81 86 VAL A CA 1
ATOM 643 C C . VAL A 1 86 ? 0.201 -4.581 2.792 1.00 95.81 86 VAL A C 1
ATOM 645 O O . VAL A 1 86 ? -0.785 -5.204 3.188 1.00 95.81 86 VAL A O 1
ATOM 648 N N . THR A 1 87 ? 1.204 -4.222 3.587 1.00 94.56 87 THR A N 1
ATOM 649 C CA . THR A 1 87 ? 1.222 -4.483 5.032 1.00 94.56 87 THR A CA 1
ATOM 650 C C . THR A 1 87 ? 0.970 -3.190 5.786 1.00 94.56 87 THR A C 1
ATOM 652 O O . THR A 1 87 ? 1.460 -2.123 5.410 1.00 94.56 87 THR A O 1
ATOM 655 N N . LEU A 1 88 ? 0.174 -3.293 6.841 1.00 93.62 88 LEU A N 1
ATOM 656 C CA . LEU A 1 88 ? -0.346 -2.184 7.620 1.00 93.62 88 LEU A CA 1
ATOM 657 C C . LEU A 1 88 ? 0.257 -2.212 9.032 1.00 93.62 88 LEU A C 1
ATOM 659 O O . LEU A 1 88 ? 0.566 -3.290 9.549 1.00 93.62 88 LEU A O 1
ATOM 663 N N . PRO A 1 89 ? 0.411 -1.051 9.688 1.00 89.19 89 PRO A N 1
ATOM 664 C CA . PRO A 1 89 ? 0.855 -0.999 11.066 1.00 89.19 89 PRO A CA 1
ATOM 665 C C . PRO A 1 89 ? -0.353 -1.283 11.963 1.00 89.19 89 PRO A C 1
ATOM 667 O O . PRO A 1 89 ? -1.070 -0.368 12.358 1.00 89.19 89 PRO A O 1
ATOM 670 N N . GLY A 1 90 ? -0.593 -2.562 12.247 1.00 87.69 90 GLY A N 1
ATOM 671 C CA . GLY A 1 90 ? -1.698 -3.030 13.087 1.00 87.69 90 GLY A CA 1
ATOM 672 C C . GLY A 1 90 ? -2.883 -3.601 12.307 1.00 87.69 90 GLY A C 1
ATOM 673 O O . GLY A 1 90 ? -2.813 -3.800 11.093 1.00 87.69 90 GLY A O 1
ATOM 674 N N . ASP A 1 91 ? -3.958 -3.889 13.040 1.00 90.50 91 ASP A N 1
ATOM 675 C CA . ASP A 1 91 ? -5.169 -4.490 12.486 1.00 90.50 91 ASP A CA 1
ATOM 676 C C . ASP A 1 91 ? -5.998 -3.475 11.690 1.00 90.50 91 ASP A C 1
ATOM 678 O O . ASP A 1 91 ? -6.051 -2.282 12.008 1.00 90.50 91 ASP A O 1
ATOM 682 N N . ALA A 1 92 ? -6.666 -3.973 10.655 1.00 93.69 92 ALA A N 1
ATOM 683 C CA . ALA A 1 92 ? -7.449 -3.189 9.723 1.00 93.69 92 ALA A CA 1
ATOM 684 C C . ALA A 1 92 ? -8.890 -3.682 9.630 1.00 93.69 92 ALA A C 1
ATOM 686 O O . ALA A 1 92 ? -9.179 -4.880 9.628 1.00 93.69 92 ALA A O 1
ATOM 687 N N . GLU A 1 93 ? -9.799 -2.728 9.482 1.00 96.38 93 GLU A N 1
ATOM 688 C CA . GLU A 1 93 ? -11.180 -2.991 9.111 1.00 96.38 93 GLU A CA 1
ATOM 689 C C . GLU A 1 93 ? -11.330 -2.797 7.606 1.00 96.38 93 GLU A C 1
ATOM 691 O O . GLU A 1 93 ? -11.150 -1.693 7.086 1.00 96.38 93 GLU A O 1
ATOM 696 N N . TYR A 1 94 ? -11.625 -3.887 6.903 1.00 96.31 94 TYR A N 1
ATOM 697 C CA . TYR A 1 94 ? -11.708 -3.910 5.448 1.00 96.31 94 TYR A CA 1
ATOM 698 C C . TYR A 1 94 ? -13.101 -3.537 4.956 1.00 96.31 94 TYR A C 1
ATOM 700 O O . TYR A 1 94 ? -14.105 -4.066 5.427 1.00 96.31 94 TYR A O 1
ATOM 708 N N . PHE A 1 95 ? -13.136 -2.662 3.955 1.00 96.19 95 PHE A N 1
ATOM 709 C CA . PHE A 1 95 ? -14.345 -2.333 3.198 1.00 96.19 95 PHE A CA 1
ATOM 710 C C . PHE A 1 95 ? -14.491 -3.199 1.947 1.00 96.19 95 PHE A C 1
ATOM 712 O O . PHE A 1 95 ? -15.567 -3.247 1.362 1.00 96.19 95 PHE A O 1
ATOM 719 N N . ILE A 1 96 ? -13.402 -3.862 1.552 1.00 92.81 96 ILE A N 1
ATOM 720 C CA . ILE A 1 96 ? -13.309 -4.710 0.371 1.00 92.81 96 ILE A CA 1
ATOM 721 C C . ILE A 1 96 ? -13.134 -6.180 0.763 1.00 92.81 96 ILE A C 1
ATOM 723 O O . ILE A 1 96 ? -12.506 -6.502 1.775 1.00 92.81 96 ILE A O 1
ATOM 727 N N . GLN A 1 97 ? -13.665 -7.077 -0.059 1.00 92.06 97 GLN A N 1
ATOM 728 C CA . GLN A 1 97 ? -13.604 -8.521 0.127 1.00 92.06 97 GLN A CA 1
ATOM 729 C C . GLN A 1 97 ? -12.685 -9.203 -0.891 1.00 92.06 97 GLN A C 1
ATOM 731 O O . GLN A 1 97 ? -12.313 -8.655 -1.930 1.00 92.06 97 GLN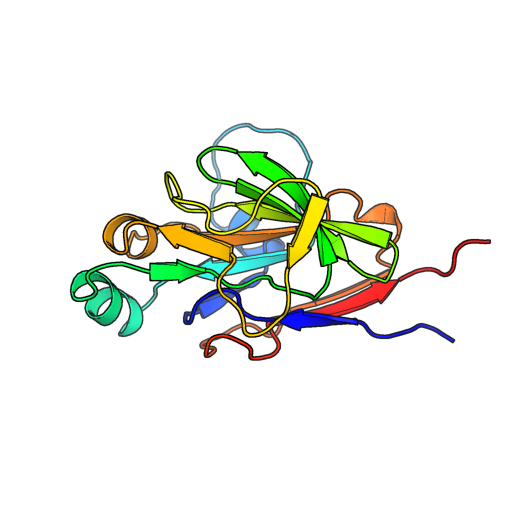 A O 1
ATOM 736 N N . LEU A 1 98 ? -12.310 -10.445 -0.582 1.00 94.62 98 LEU A N 1
ATOM 737 C CA . LEU A 1 98 ? -11.568 -11.304 -1.500 1.00 94.62 98 LEU A CA 1
ATOM 738 C C . LEU A 1 98 ? -12.313 -11.436 -2.839 1.00 94.62 98 LEU A C 1
ATOM 740 O O . LEU A 1 98 ? -13.487 -11.794 -2.865 1.00 94.62 98 LEU A O 1
ATOM 744 N N . GLY A 1 99 ? -11.606 -11.204 -3.946 1.00 93.75 99 GLY A N 1
ATOM 745 C CA . GLY A 1 99 ? -12.150 -11.277 -5.302 1.00 93.75 99 GLY A CA 1
ATOM 746 C C . GLY A 1 99 ? -12.759 -9.972 -5.821 1.00 93.75 99 GLY A C 1
ATOM 747 O O . GLY A 1 99 ? -13.008 -9.873 -7.022 1.00 93.75 99 GLY A O 1
ATOM 748 N N . GLU A 1 100 ? -12.958 -8.960 -4.972 1.00 96.56 100 GLU A N 1
ATOM 749 C CA . GLU A 1 100 ? -13.431 -7.645 -5.410 1.00 96.56 100 GLU A CA 1
ATOM 750 C C . GLU A 1 100 ? -12.319 -6.817 -6.072 1.00 96.56 100 GLU A C 1
ATOM 752 O O . GLU A 1 100 ? -11.121 -7.076 -5.914 1.00 96.56 100 GLU A O 1
ATOM 757 N N . LEU A 1 101 ? -12.724 -5.804 -6.842 1.00 96.50 101 LEU A N 1
ATOM 758 C CA . LEU A 1 101 ? -11.812 -4.891 -7.527 1.00 96.50 101 LEU A CA 1
ATOM 759 C C . LEU A 1 101 ? -11.505 -3.683 -6.643 1.00 96.50 101 LEU A C 1
ATOM 761 O O . LEU A 1 101 ? -12.381 -2.865 -6.380 1.00 96.50 101 LEU A O 1
ATOM 765 N N . ALA A 1 102 ? -10.243 -3.543 -6.248 1.00 96.50 102 ALA A N 1
ATOM 766 C CA . ALA A 1 102 ? -9.729 -2.345 -5.609 1.00 96.50 102 ALA A CA 1
ATOM 767 C C . ALA A 1 102 ? -9.398 -1.302 -6.683 1.00 96.50 102 ALA A C 1
ATOM 769 O O . ALA A 1 102 ? -8.635 -1.587 -7.611 1.00 96.50 102 ALA A O 1
ATOM 770 N N . ARG A 1 103 ? -9.958 -0.095 -6.553 1.00 95.88 103 ARG A N 1
ATOM 771 C CA . ARG A 1 103 ? -9.733 1.009 -7.491 1.00 95.88 103 ARG A CA 1
ATOM 772 C C . ARG A 1 103 ? -8.968 2.149 -6.847 1.00 95.88 103 ARG A C 1
ATOM 774 O O . ARG A 1 103 ? -9.257 2.561 -5.723 1.00 95.88 103 ARG A O 1
ATOM 781 N N . VAL A 1 104 ? -8.009 2.703 -7.578 1.00 93.81 104 VAL A N 1
ATOM 782 C CA . VAL A 1 104 ? -7.300 3.909 -7.160 1.00 93.81 104 VAL A CA 1
ATOM 783 C C . VAL A 1 104 ? -8.318 5.029 -6.956 1.00 93.81 104 VAL A C 1
ATOM 785 O O . VAL A 1 104 ? -9.043 5.411 -7.870 1.00 93.81 104 VAL A O 1
ATOM 788 N N . GLY A 1 105 ? -8.335 5.584 -5.744 1.00 92.19 105 GLY A N 1
ATOM 789 C CA 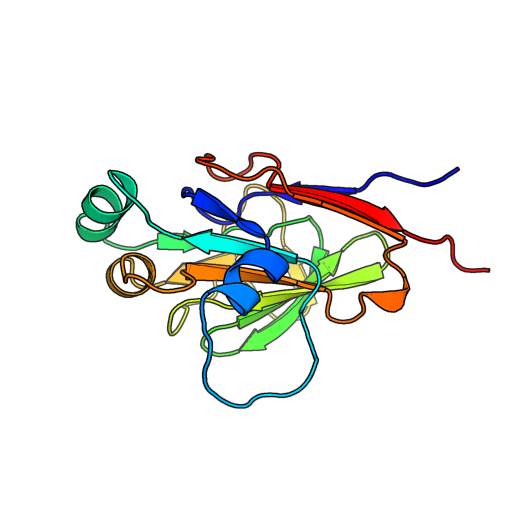. GLY A 1 105 ? -9.266 6.643 -5.348 1.00 92.19 105 GLY A CA 1
ATOM 790 C C . GLY A 1 105 ? -10.394 6.181 -4.426 1.00 92.19 105 GLY A C 1
ATOM 791 O O . GLY A 1 105 ? -11.033 7.040 -3.823 1.00 92.19 105 GLY A O 1
ATOM 792 N N . GLU A 1 106 ? -10.574 4.87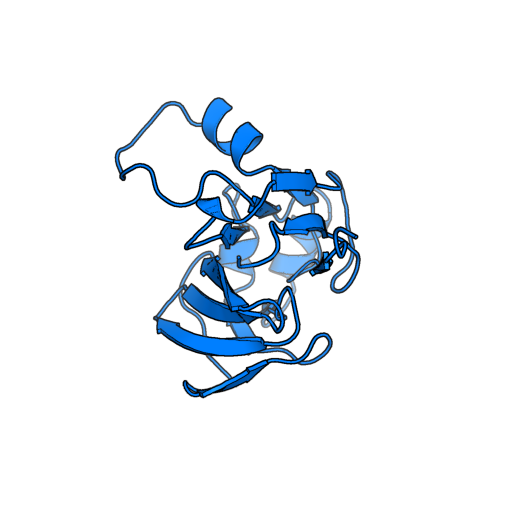3 -4.238 1.00 95.88 106 GLU A N 1
ATOM 793 C CA . GLU A 1 106 ? -11.510 4.286 -3.272 1.00 95.88 106 GLU A CA 1
ATOM 794 C C . GLU A 1 106 ? -10.729 3.647 -2.104 1.00 95.88 106 GLU A C 1
ATOM 796 O O . GLU A 1 106 ? -9.698 3.008 -2.336 1.00 95.88 106 GLU A O 1
ATOM 801 N N . PRO A 1 107 ? -11.144 3.841 -0.838 1.00 95.69 107 PRO A N 1
ATOM 802 C CA . PRO A 1 107 ? -10.468 3.229 0.299 1.00 95.69 107 PRO A CA 1
ATOM 803 C C . PRO A 1 107 ? -10.751 1.722 0.353 1.00 95.69 107 PRO A C 1
ATOM 805 O O . PRO A 1 107 ? -11.876 1.281 0.137 1.00 95.69 107 PRO A O 1
ATOM 808 N N . VAL A 1 108 ? -9.736 0.928 0.692 1.00 96.62 108 VAL A N 1
ATOM 809 C CA . VAL A 1 108 ? -9.852 -0.537 0.840 1.00 96.62 108 VAL A CA 1
ATOM 810 C C . VAL A 1 108 ? -10.034 -0.967 2.290 1.00 96.62 108 VAL A C 1
ATOM 812 O O . VAL A 1 108 ? -10.679 -1.976 2.570 1.00 96.62 108 VAL A O 1
ATOM 815 N N . CYS A 1 109 ? -9.470 -0.209 3.224 1.00 96.25 109 CYS A N 1
ATOM 816 C CA . CYS A 1 109 ? -9.605 -0.460 4.650 1.00 96.25 109 CYS A CA 1
ATOM 817 C C . CYS A 1 109 ? -9.357 0.812 5.457 1.00 96.25 109 CYS A C 1
ATOM 819 O O . CYS A 1 109 ? -8.885 1.825 4.929 1.00 96.25 109 CYS A O 1
ATOM 821 N N . ARG A 1 110 ? -9.644 0.737 6.755 1.00 95.88 110 ARG A N 1
ATOM 822 C CA . ARG A 1 110 ? -9.217 1.721 7.748 1.00 95.88 110 ARG A CA 1
ATOM 823 C C . ARG A 1 110 ? -8.389 1.074 8.849 1.00 95.88 110 ARG A C 1
ATOM 825 O O . ARG A 1 110 ? -8.632 -0.074 9.213 1.00 95.88 110 ARG A O 1
ATOM 832 N N . ILE A 1 111 ? -7.453 1.840 9.393 1.00 93.94 111 ILE A N 1
ATOM 833 C CA . ILE A 1 111 ? -6.598 1.456 10.520 1.00 93.94 111 ILE A CA 1
ATOM 834 C C . ILE A 1 111 ? -6.628 2.516 11.619 1.00 93.94 111 ILE A C 1
ATOM 836 O O . ILE A 1 111 ? -7.048 3.660 11.393 1.00 93.94 111 ILE A O 1
ATOM 840 N N . ASP A 1 112 ? -6.132 2.138 12.797 1.00 91.19 112 ASP A N 1
ATOM 841 C CA . ASP A 1 112 ? -5.876 3.070 13.890 1.00 91.19 112 ASP A CA 1
ATOM 842 C C . ASP A 1 112 ? -4.775 4.085 13.497 1.00 91.19 112 ASP A C 1
ATOM 844 O O . ASP A 1 112 ? -3.647 3.698 13.164 1.00 91.19 112 ASP A O 1
ATOM 848 N N . PRO A 1 113 ? -5.055 5.400 13.538 1.00 90.06 113 PRO A N 1
ATOM 849 C CA . PRO A 1 113 ? -4.064 6.419 13.197 1.00 90.06 113 PRO A CA 1
ATOM 850 C C . PRO A 1 113 ? -2.880 6.468 14.162 1.00 90.06 113 PRO A C 1
ATOM 852 O O . PRO A 1 113 ? -1.781 6.863 13.767 1.00 90.06 113 PRO A O 1
ATOM 855 N N . GLY A 1 114 ? -3.089 6.086 15.425 1.00 88.00 114 GLY A N 1
ATOM 856 C CA . GLY A 1 114 ? -2.046 6.006 16.439 1.00 88.00 114 GLY A CA 1
ATOM 857 C C . GLY A 1 114 ? -1.000 4.953 16.091 1.00 88.00 114 GLY A C 1
ATOM 858 O O . GLY A 1 114 ? 0.189 5.226 16.250 1.00 88.00 114 GLY A O 1
ATOM 859 N N . ALA A 1 115 ? -1.424 3.810 15.549 1.00 87.12 115 ALA A N 1
ATOM 860 C CA . ALA A 1 115 ? -0.545 2.760 15.047 1.00 87.12 115 ALA A CA 1
ATOM 861 C C . ALA A 1 115 ? 0.286 3.227 13.836 1.00 87.12 115 ALA A C 1
ATOM 863 O O . ALA A 1 115 ? 1.497 3.018 13.806 1.00 87.12 115 ALA A O 1
ATOM 864 N N . PHE A 1 116 ? -0.312 3.970 12.897 1.00 87.12 116 PHE A N 1
ATOM 865 C CA . PHE A 1 116 ? 0.424 4.576 11.773 1.00 87.12 116 PHE A CA 1
ATOM 866 C C . PHE A 1 116 ? 1.368 5.716 12.195 1.00 87.12 116 PHE A C 1
ATOM 868 O O . PHE A 1 116 ? 2.396 5.946 11.559 1.00 87.12 116 PHE A O 1
ATOM 875 N N . ALA A 1 117 ? 1.036 6.439 13.268 1.00 85.19 117 ALA A N 1
ATOM 876 C CA . ALA A 1 117 ? 1.833 7.546 13.797 1.00 85.19 117 ALA A CA 1
ATOM 877 C C . ALA A 1 117 ? 3.065 7.101 14.615 1.00 85.19 117 ALA A C 1
ATOM 879 O O . ALA A 1 117 ? 3.792 7.961 15.132 1.00 85.19 117 ALA A O 1
ATOM 880 N N . GLN A 1 118 ? 3.300 5.794 14.769 1.00 80.69 118 GLN A N 1
ATOM 881 C CA . GLN A 1 118 ? 4.488 5.265 15.442 1.00 80.69 118 GLN A CA 1
ATOM 882 C C . GLN A 1 118 ? 5.747 5.446 14.578 1.00 80.69 118 GLN A C 1
ATOM 884 O O . GLN A 1 118 ? 5.677 5.634 13.366 1.00 80.69 118 GLN A O 1
ATOM 889 N N . ASP A 1 119 ? 6.921 5.445 15.216 1.00 62.62 119 ASP A N 1
ATOM 890 C CA . ASP A 1 119 ? 8.223 5.649 14.561 1.00 62.62 119 ASP A CA 1
ATOM 891 C C . ASP A 1 119 ? 8.745 4.361 13.900 1.00 62.62 119 ASP A C 1
ATOM 893 O O . ASP A 1 119 ? 9.877 3.944 14.122 1.00 62.62 119 ASP A O 1
ATOM 897 N N . SER A 1 120 ? 7.882 3.695 13.133 1.00 68.19 120 SER A N 1
ATOM 898 C CA . SER A 1 120 ? 8.158 2.446 12.419 1.00 68.19 120 SER A CA 1
ATOM 899 C C . SER A 1 120 ? 7.739 2.552 10.947 1.00 68.19 120 SER A C 1
ATOM 901 O O . SER A 1 120 ? 7.203 3.573 10.497 1.00 68.19 120 SER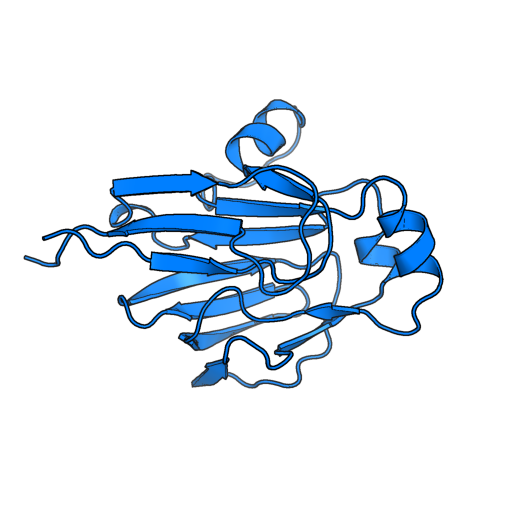 A O 1
ATOM 903 N N . ALA A 1 121 ? 8.029 1.511 10.158 1.00 64.06 121 ALA A N 1
ATOM 904 C CA . ALA A 1 121 ? 7.491 1.385 8.808 1.00 64.06 121 ALA A CA 1
ATOM 905 C C . ALA A 1 121 ? 5.956 1.367 8.894 1.00 64.06 121 ALA A C 1
ATOM 907 O O . ALA A 1 121 ? 5.386 0.401 9.386 1.00 64.06 121 ALA A O 1
ATOM 908 N N . GLY A 1 122 ? 5.309 2.461 8.472 1.00 85.12 122 GLY A N 1
ATOM 909 C CA . GLY A 1 122 ? 3.857 2.617 8.537 1.00 85.12 122 GLY A CA 1
ATOM 910 C C . GLY A 1 122 ? 3.162 1.618 7.615 1.00 85.12 122 GLY A C 1
ATOM 911 O O . GLY A 1 122 ? 2.875 0.497 8.007 1.00 85.12 122 GLY A O 1
ATOM 912 N N . VAL A 1 123 ? 2.906 2.008 6.369 1.00 92.81 123 VAL A N 1
ATOM 913 C CA . VAL A 1 123 ? 2.339 1.115 5.346 1.00 92.81 123 VAL A CA 1
ATOM 914 C C . VAL A 1 123 ? 3.438 0.696 4.387 1.00 92.81 123 VAL A C 1
ATOM 916 O O . VAL A 1 123 ? 4.088 1.559 3.802 1.00 92.81 123 VAL A O 1
ATOM 919 N N . THR A 1 124 ? 3.641 -0.600 4.181 1.00 93.94 124 THR A N 1
ATOM 920 C CA . THR A 1 124 ? 4.579 -1.105 3.169 1.00 93.94 124 THR A CA 1
ATOM 921 C C . THR A 1 124 ? 3.826 -1.618 1.951 1.00 93.94 124 THR A C 1
ATOM 923 O O . THR A 1 124 ? 2.721 -2.136 2.063 1.00 93.94 124 THR A O 1
ATOM 926 N N . VAL A 1 125 ? 4.420 -1.448 0.773 1.00 95.50 125 VAL A N 1
ATOM 927 C CA . VAL A 1 125 ? 3.933 -1.979 -0.501 1.00 95.50 125 VAL A CA 1
ATOM 928 C C . VAL A 1 125 ? 5.092 -2.715 -1.146 1.00 95.50 125 VAL A C 1
ATOM 930 O O . VAL A 1 125 ? 6.110 -2.101 -1.470 1.00 95.50 125 VAL A O 1
ATOM 933 N N . SER A 1 126 ? 4.954 -4.024 -1.330 1.00 94.12 126 SER A N 1
ATOM 934 C CA . SER A 1 126 ? 6.017 -4.871 -1.872 1.00 94.12 126 SER A CA 1
ATOM 935 C C . SER A 1 126 ? 5.499 -5.825 -2.940 1.00 94.12 126 SER A C 1
ATOM 937 O O . SER A 1 126 ? 4.335 -6.218 -2.929 1.00 94.12 126 SER A O 1
ATOM 939 N N . PHE A 1 127 ? 6.358 -6.204 -3.883 1.00 92.81 127 PHE A N 1
ATOM 940 C CA . PHE A 1 127 ? 6.013 -7.217 -4.879 1.00 92.81 127 PHE A CA 1
ATOM 941 C C . PHE A 1 127 ? 6.151 -8.625 -4.287 1.00 92.81 127 PHE A C 1
ATOM 943 O O . PHE A 1 127 ? 7.249 -9.031 -3.898 1.00 92.81 127 PHE A O 1
ATOM 950 N N . CYS A 1 128 ? 5.072 -9.414 -4.315 1.00 89.62 128 CYS A N 1
ATOM 951 C CA . CYS A 1 128 ? 5.104 -10.838 -3.958 1.00 89.62 128 CYS A CA 1
ATOM 952 C C . CYS A 1 128 ? 5.962 -11.646 -4.942 1.00 89.62 128 CYS A C 1
ATOM 954 O O . CYS A 1 128 ? 6.652 -12.589 -4.555 1.00 89.62 128 CYS A O 1
ATOM 956 N N . ASN A 1 129 ? 5.917 -11.273 -6.227 1.00 78.50 129 ASN A N 1
ATOM 957 C CA . ASN A 1 129 ? 6.676 -11.896 -7.309 1.00 78.50 129 ASN A CA 1
ATOM 958 C C . ASN A 1 129 ? 7.480 -10.840 -8.085 1.00 78.50 129 ASN A C 1
ATOM 960 O O . ASN A 1 129 ? 7.161 -10.492 -9.222 1.00 78.50 129 ASN A O 1
ATOM 964 N N . GLY A 1 130 ? 8.533 -10.320 -7.452 1.00 76.50 130 GLY A N 1
ATOM 965 C CA . GLY A 1 130 ? 9.400 -9.295 -8.042 1.00 76.50 130 GLY A CA 1
ATOM 966 C C . GLY A 1 130 ? 10.274 -9.773 -9.209 1.00 76.50 130 GLY A C 1
ATOM 967 O O . GLY A 1 130 ? 10.890 -8.944 -9.862 1.00 76.50 130 GLY A O 1
ATOM 968 N N . ALA A 1 131 ? 10.330 -11.076 -9.515 1.00 82.75 131 ALA A N 1
ATOM 969 C CA . ALA A 1 131 ? 11.217 -11.617 -10.556 1.00 82.75 131 ALA A CA 1
ATOM 970 C C . ALA A 1 131 ? 10.886 -11.117 -11.975 1.00 82.75 131 ALA A C 1
ATOM 972 O O . ALA A 1 131 ? 11.744 -11.120 -12.855 1.00 82.75 131 ALA A O 1
ATOM 973 N N . ARG A 1 132 ? 9.637 -10.694 -12.197 1.00 84.38 132 ARG A N 1
ATOM 974 C CA . ARG A 1 132 ? 9.175 -10.102 -13.459 1.00 84.38 132 ARG A CA 1
ATOM 975 C C . ARG A 1 132 ? 9.418 -8.592 -13.542 1.00 84.38 132 ARG A C 1
ATOM 977 O O . ARG A 1 132 ? 9.302 -8.040 -14.632 1.00 84.38 132 ARG A O 1
ATOM 984 N N . VAL A 1 133 ? 9.742 -7.933 -12.428 1.00 86.94 133 VAL A N 1
ATOM 985 C CA . VAL A 1 133 ? 10.042 -6.497 -12.397 1.00 86.94 133 VAL A CA 1
ATOM 986 C C . VAL A 1 133 ? 11.492 -6.296 -12.816 1.00 86.94 133 VAL A C 1
ATOM 988 O O . VAL A 1 133 ? 12.406 -6.836 -12.196 1.00 86.94 133 VAL A O 1
ATOM 991 N N . THR A 1 134 ? 11.712 -5.530 -13.880 1.00 85.38 134 THR A N 1
ATOM 992 C CA . THR A 1 134 ? 13.059 -5.273 -14.412 1.00 85.38 134 THR A CA 1
ATOM 993 C C . THR A 1 134 ? 13.680 -4.015 -13.825 1.00 85.38 134 THR A C 1
ATOM 995 O O . THR A 1 134 ? 14.895 -3.940 -13.679 1.00 85.38 134 THR A O 1
ATOM 998 N N . GLU A 1 135 ? 12.849 -3.035 -13.482 1.00 88.31 135 GLU A N 1
ATOM 999 C CA . GLU A 1 135 ? 13.265 -1.761 -12.907 1.00 88.31 135 GLU A CA 1
ATOM 1000 C C . GLU A 1 135 ? 12.183 -1.261 -11.950 1.00 88.31 135 GLU A C 1
ATOM 1002 O O . GLU A 1 135 ? 10.995 -1.407 -12.236 1.00 88.31 135 GLU A O 1
ATOM 1007 N N . LEU A 1 136 ? 12.599 -0.682 -10.821 1.00 90.31 136 LEU A N 1
ATOM 1008 C CA . LEU A 1 136 ? 11.731 0.001 -9.865 1.00 90.31 136 LEU A CA 1
ATOM 1009 C C . LEU A 1 136 ? 12.386 1.328 -9.479 1.00 90.31 136 LEU A C 1
ATOM 1011 O O . LEU A 1 136 ? 13.463 1.341 -8.879 1.00 90.31 136 LEU A O 1
ATOM 1015 N N . HIS A 1 137 ? 11.701 2.429 -9.754 1.00 92.31 137 HIS A N 1
ATOM 1016 C CA . HIS A 1 137 ? 12.086 3.763 -9.327 1.00 92.31 137 HIS A CA 1
ATOM 1017 C C . HIS A 1 137 ? 11.121 4.263 -8.248 1.00 92.31 137 HIS A C 1
ATOM 1019 O O . HIS A 1 137 ? 9.925 4.387 -8.494 1.00 92.31 137 HIS A O 1
ATOM 1025 N N . VAL A 1 138 ? 11.624 4.548 -7.043 1.00 94.19 138 VAL A N 1
ATOM 1026 C CA . VAL A 1 138 ? 10.812 5.045 -5.918 1.00 94.19 138 VAL A CA 1
ATOM 1027 C C . VAL A 1 138 ? 10.985 6.555 -5.782 1.00 94.19 138 VAL A C 1
ATOM 1029 O O . VAL A 1 138 ? 12.099 7.041 -5.588 1.00 94.19 138 VAL A O 1
ATOM 1032 N N . PHE A 1 139 ? 9.875 7.290 -5.803 1.00 93.88 139 PHE A N 1
ATOM 1033 C CA . PHE A 1 139 ? 9.844 8.736 -5.595 1.00 93.88 139 PHE A CA 1
ATOM 1034 C C . PHE A 1 139 ? 9.849 9.051 -4.096 1.00 93.88 139 PHE A C 1
ATOM 1036 O O . PHE A 1 139 ? 8.802 9.240 -3.477 1.00 93.88 139 PHE A O 1
ATOM 1043 N N . ALA A 1 140 ? 11.040 9.052 -3.496 1.00 91.62 140 ALA A N 1
ATOM 1044 C CA . ALA A 1 140 ? 11.198 9.280 -2.064 1.00 91.62 140 ALA A CA 1
ATOM 1045 C C . ALA A 1 140 ? 10.826 10.713 -1.638 1.00 91.62 140 ALA A C 1
ATOM 1047 O O . ALA A 1 140 ? 11.027 11.677 -2.379 1.00 91.62 140 ALA A O 1
ATOM 1048 N N . GLY A 1 141 ? 10.338 10.851 -0.403 1.00 91.06 141 GLY A N 1
ATOM 1049 C CA . GLY A 1 141 ? 9.993 12.133 0.213 1.00 91.06 141 GLY A CA 1
ATOM 1050 C C . GLY A 1 141 ? 8.513 12.278 0.566 1.00 91.06 141 GLY A C 1
ATOM 1051 O O . GLY A 1 141 ? 7.728 11.333 0.495 1.00 91.06 141 GLY A O 1
ATOM 1052 N N . ALA A 1 142 ? 8.126 13.477 1.004 1.00 91.44 142 ALA A N 1
ATOM 1053 C CA . ALA A 1 142 ? 6.761 13.759 1.436 1.00 91.44 142 ALA A CA 1
ATOM 1054 C C . ALA A 1 142 ? 5.783 13.764 0.251 1.00 91.44 142 ALA A C 1
ATOM 1056 O O . ALA A 1 142 ? 5.918 14.558 -0.680 1.00 91.44 142 ALA A O 1
ATOM 1057 N N . ALA A 1 143 ? 4.752 12.925 0.322 1.00 92.38 143 ALA A N 1
ATOM 1058 C CA . ALA A 1 143 ? 3.755 12.781 -0.723 1.00 92.38 143 ALA A CA 1
ATOM 1059 C C . ALA A 1 143 ? 2.329 12.731 -0.160 1.00 92.38 143 ALA A C 1
ATOM 1061 O O . ALA A 1 143 ? 2.055 12.218 0.928 1.00 92.38 143 ALA A O 1
ATOM 1062 N N . ARG A 1 144 ? 1.389 13.273 -0.940 1.00 91.25 144 ARG A N 1
ATOM 1063 C CA . ARG A 1 144 ? -0.046 13.138 -0.667 1.00 91.25 144 ARG A CA 1
ATOM 1064 C C . ARG A 1 144 ? -0.544 11.788 -1.177 1.00 91.25 144 ARG A C 1
ATOM 1066 O O . ARG A 1 144 ? -0.040 11.284 -2.180 1.00 91.25 144 ARG A O 1
ATOM 1073 N N . ARG A 1 145 ? -1.594 11.269 -0.540 1.00 91.19 145 ARG A N 1
ATOM 1074 C CA . ARG A 1 145 ? -2.366 10.116 -1.023 1.00 91.19 145 ARG A CA 1
ATOM 1075 C C . ARG A 1 145 ? -2.672 10.236 -2.521 1.00 91.19 145 ARG A C 1
ATOM 1077 O O . ARG A 1 145 ? -3.021 11.318 -2.996 1.00 91.19 145 ARG A O 1
ATOM 1084 N N . GLY A 1 146 ? -2.558 9.127 -3.250 1.00 92.00 146 GLY A N 1
ATOM 1085 C CA . GLY A 1 146 ? -2.896 9.050 -4.674 1.00 92.00 146 GLY A CA 1
ATOM 1086 C C . GLY A 1 146 ? -1.870 9.689 -5.618 1.00 92.00 146 GLY A C 1
ATOM 1087 O O . GLY A 1 146 ? -2.045 9.629 -6.833 1.00 92.00 146 GLY A O 1
ATOM 1088 N N . ARG A 1 147 ? -0.781 10.284 -5.109 1.00 95.94 147 ARG A N 1
ATOM 1089 C CA . ARG A 1 147 ? 0.378 10.657 -5.941 1.00 95.94 147 ARG A CA 1
ATOM 1090 C C . ARG A 1 147 ? 1.179 9.419 -6.332 1.00 95.94 147 ARG A C 1
ATOM 1092 O O . ARG A 1 147 ? 1.009 8.366 -5.730 1.00 95.94 147 ARG A O 1
ATOM 1099 N N . ALA A 1 148 ? 2.022 9.533 -7.358 1.00 96.06 148 ALA A N 1
ATOM 1100 C CA . ALA A 1 148 ? 2.973 8.475 -7.691 1.00 96.06 148 ALA A CA 1
ATOM 1101 C C . ALA A 1 148 ? 3.950 8.271 -6.520 1.00 96.06 148 ALA A C 1
ATOM 1103 O O . ALA A 1 148 ? 4.542 9.235 -6.044 1.00 96.06 148 ALA A O 1
ATOM 1104 N N . ALA A 1 149 ? 4.066 7.031 -6.054 1.00 95.69 149 ALA A N 1
ATOM 1105 C CA . ALA A 1 149 ? 5.043 6.587 -5.063 1.00 95.69 149 ALA A CA 1
ATOM 1106 C C . ALA A 1 149 ? 6.219 5.878 -5.736 1.00 95.69 149 ALA A C 1
ATOM 1108 O O . ALA A 1 149 ? 7.360 6.013 -5.302 1.00 95.69 149 ALA A O 1
ATOM 1109 N N . ALA A 1 150 ? 5.938 5.132 -6.804 1.00 95.38 150 ALA A N 1
ATOM 1110 C CA . ALA A 1 150 ? 6.951 4.448 -7.581 1.00 95.38 150 ALA A CA 1
ATOM 1111 C C . ALA A 1 150 ? 6.496 4.218 -9.024 1.00 95.38 150 ALA A C 1
ATOM 1113 O O . ALA A 1 150 ? 5.298 4.152 -9.306 1.00 95.38 150 ALA A O 1
ATOM 1114 N N . GLU A 1 151 ? 7.469 4.046 -9.905 1.00 94.94 151 GLU A N 1
ATOM 1115 C CA . GLU A 1 151 ? 7.310 3.563 -11.272 1.00 94.94 151 GLU A CA 1
ATOM 1116 C C . GLU A 1 151 ? 8.083 2.262 -11.441 1.00 94.94 151 GLU A C 1
ATOM 1118 O O . GLU A 1 151 ? 9.158 2.096 -10.864 1.00 94.94 151 GLU A O 1
ATOM 1123 N N . TYR A 1 152 ? 7.539 1.327 -12.212 1.00 92.38 152 TYR A N 1
ATOM 1124 C CA . TYR A 1 152 ? 8.211 0.065 -12.480 1.00 92.38 152 TYR A CA 1
ATOM 1125 C C . TYR A 1 152 ? 7.933 -0.451 -13.885 1.00 92.38 152 TYR A C 1
ATOM 1127 O O . TYR A 1 152 ? 6.879 -0.198 -14.468 1.00 92.38 152 TYR A O 1
ATOM 1135 N N . SER A 1 153 ? 8.899 -1.203 -14.400 1.00 89.56 153 SER A N 1
ATOM 1136 C CA . SER A 1 153 ? 8.826 -1.864 -15.700 1.00 89.56 153 SER A CA 1
ATOM 1137 C C . SER A 1 153 ? 8.745 -3.372 -15.509 1.00 89.56 153 SER A C 1
ATOM 1139 O O . SER A 1 153 ? 9.394 -3.935 -14.620 1.00 89.56 153 SER A O 1
ATOM 1141 N N . VAL A 1 154 ? 7.959 -4.033 -16.356 1.00 87.50 154 VAL A N 1
ATOM 1142 C CA . VAL A 1 154 ? 7.731 -5.481 -16.297 1.00 87.50 154 VAL A CA 1
ATOM 1143 C C . VAL A 1 154 ? 8.287 -6.140 -17.553 1.00 87.50 154 VAL A C 1
ATOM 1145 O O . VAL A 1 154 ? 8.142 -5.620 -18.659 1.00 87.50 154 VAL A O 1
ATOM 1148 N N . ARG A 1 155 ? 8.915 -7.308 -17.394 1.00 80.88 155 ARG A N 1
ATOM 1149 C CA . ARG A 1 155 ? 9.283 -8.162 -18.527 1.00 80.88 155 ARG A CA 1
ATOM 1150 C C . ARG A 1 155 ? 8.010 -8.735 -19.162 1.00 80.88 155 ARG A C 1
ATOM 1152 O O . ARG A 1 155 ? 7.182 -9.319 -18.455 1.00 80.88 155 ARG A O 1
ATOM 1159 N N . GLU A 1 156 ? 7.869 -8.581 -20.478 1.00 67.88 156 GLU A N 1
ATOM 1160 C CA . GLU A 1 156 ? 6.789 -9.218 -21.240 1.00 67.88 156 GLU A CA 1
ATOM 1161 C C . GLU A 1 156 ? 6.841 -10.746 -21.022 1.00 67.88 156 GLU A C 1
ATOM 1163 O O . GLU A 1 156 ? 7.939 -11.312 -20.963 1.00 67.88 156 GLU A O 1
ATOM 1168 N N . PRO A 1 157 ? 5.696 -11.418 -20.810 1.00 62.62 157 PRO A N 1
ATOM 1169 C CA . PRO A 1 157 ? 5.668 -12.874 -20.842 1.00 62.62 157 PRO A CA 1
ATOM 1170 C C . PRO A 1 157 ? 6.042 -13.340 -22.257 1.00 62.62 157 PRO A C 1
ATOM 1172 O O . PRO A 1 157 ? 5.535 -12.777 -23.226 1.00 62.62 157 PRO A O 1
ATOM 1175 N N . GLU A 1 158 ? 6.958 -14.308 -22.353 1.00 57.12 158 GLU A N 1
ATOM 1176 C CA . GLU A 1 158 ? 7.310 -14.978 -23.618 1.00 57.12 158 GLU A CA 1
ATOM 1177 C C . GLU A 1 158 ? 6.107 -15.697 -24.244 1.00 57.12 158 GLU A C 1
ATOM 1179 O O . GLU A 1 158 ? 5.261 -16.221 -23.476 1.00 57.12 158 GLU A O 1
#

Radius of gyration: 14.85 Å; chains: 1; bounding box: 34×32×42 Å

pLDDT: mean 84.9, std 16.22, range [30.17, 97.44]